Protein AF-A0AAU9VAM8-F1 (afdb_monomer_lite)

Sequence (109 aa):
MGTARKDVVYLSGIGGNDLLCTTQIRSEVRIDDRLISLLFHVVPDCNISDPIIIGRDIFDLGLCVKIDNDNLVIYAKEQSNFCNKAVSLDFNQIDTDLEGRDKEMLISI

Structure (mmCIF, N/CA/C/O backbone):
data_AF-A0AAU9VAM8-F1
#
_entry.id   AF-A0AAU9VAM8-F1
#
loop_
_atom_site.group_PDB
_atom_site.id
_atom_site.type_symbol
_atom_site.label_atom_id
_atom_site.label_alt_id
_atom_site.label_comp_id
_atom_site.label_asym_id
_atom_site.label_entity_id
_atom_site.label_seq_id
_atom_site.pdbx_PDB_ins_code
_atom_site.Cartn_x
_atom_site.Cartn_y
_atom_site.Cartn_z
_atom_site.occupancy
_atom_site.B_iso_or_equiv
_atom_site.auth_seq_id
_atom_site.auth_comp_id
_atom_site.auth_asym_id
_atom_site.auth_atom_id
_atom_site.pdbx_PDB_model_num
ATOM 1 N N . MET A 1 1 ? 13.808 7.838 3.438 1.00 33.66 1 MET A N 1
ATOM 2 C CA . MET A 1 1 ? 13.222 9.084 2.902 1.00 33.66 1 MET A CA 1
ATOM 3 C C . MET A 1 1 ? 13.851 9.330 1.544 1.00 33.66 1 MET A C 1
ATOM 5 O O . MET A 1 1 ? 15.049 9.570 1.500 1.00 33.66 1 MET A O 1
ATOM 9 N N . GLY A 1 2 ? 13.089 9.175 0.462 1.00 37.03 2 GLY A N 1
ATOM 10 C CA . GLY A 1 2 ? 13.556 9.464 -0.897 1.00 37.03 2 GLY A CA 1
ATOM 11 C C . GLY A 1 2 ? 13.246 10.912 -1.274 1.00 37.03 2 GLY A C 1
ATOM 12 O O . GLY A 1 2 ? 12.182 11.424 -0.932 1.00 37.03 2 GLY A O 1
ATOM 13 N N . THR A 1 3 ? 14.173 11.587 -1.949 1.00 44.09 3 THR A N 1
ATOM 14 C CA . THR A 1 3 ? 13.971 12.928 -2.510 1.00 44.09 3 THR A CA 1
ATOM 15 C C . THR A 1 3 ? 13.454 12.807 -3.944 1.00 44.09 3 THR A C 1
ATOM 17 O O . THR A 1 3 ? 14.098 12.209 -4.802 1.00 44.09 3 THR A O 1
ATOM 20 N N . ALA A 1 4 ? 12.269 13.361 -4.213 1.00 43.31 4 ALA A N 1
ATOM 21 C CA . ALA A 1 4 ? 11.655 13.332 -5.538 1.00 43.31 4 ALA A CA 1
ATOM 22 C C . ALA A 1 4 ? 12.249 14.430 -6.437 1.00 43.31 4 ALA A C 1
ATOM 24 O O . ALA A 1 4 ? 12.143 15.623 -6.142 1.00 43.31 4 ALA A O 1
ATOM 25 N N . ARG A 1 5 ? 12.843 14.042 -7.568 1.00 45.41 5 ARG A N 1
ATOM 26 C CA . ARG A 1 5 ? 13.216 14.951 -8.662 1.00 45.41 5 ARG A CA 1
ATOM 27 C C . ARG A 1 5 ? 12.590 14.401 -9.947 1.00 45.41 5 ARG A C 1
ATOM 29 O O . ARG A 1 5 ? 13.192 13.561 -10.593 1.00 45.41 5 ARG A O 1
ATOM 36 N N . LYS A 1 6 ? 11.384 14.890 -10.277 1.00 48.56 6 LYS A N 1
ATOM 37 C CA . LYS A 1 6 ? 10.591 14.591 -11.494 1.00 48.56 6 LYS A CA 1
ATOM 38 C C . LYS A 1 6 ? 10.393 13.097 -11.773 1.00 48.56 6 LYS A C 1
ATOM 40 O O . LYS A 1 6 ? 11.238 12.492 -12.411 1.00 48.56 6 LYS A O 1
ATOM 45 N N . ASP A 1 7 ? 9.279 12.539 -11.298 1.00 59.19 7 ASP A N 1
ATOM 46 C CA . ASP A 1 7 ? 8.746 11.188 -11.595 1.00 59.19 7 ASP A CA 1
ATOM 47 C C . ASP A 1 7 ? 9.688 9.996 -11.359 1.00 59.19 7 ASP A C 1
ATOM 49 O O . ASP A 1 7 ? 9.341 8.846 -11.615 1.00 59.19 7 ASP A O 1
ATOM 53 N N . VAL A 1 8 ? 10.872 10.269 -10.819 1.00 63.72 8 VAL A N 1
ATOM 54 C CA . VAL A 1 8 ? 11.868 9.286 -10.442 1.00 63.72 8 VAL A CA 1
ATOM 55 C C . VAL A 1 8 ? 11.903 9.190 -8.926 1.00 63.72 8 VAL A C 1
ATOM 57 O O . VAL A 1 8 ? 12.200 10.167 -8.229 1.00 63.72 8 VAL A O 1
ATOM 60 N N . VAL A 1 9 ? 11.607 7.996 -8.419 1.00 74.56 9 VAL A N 1
ATOM 61 C CA . VAL A 1 9 ? 11.691 7.666 -6.998 1.00 74.56 9 VAL A CA 1
ATOM 62 C C . VAL A 1 9 ? 12.891 6.759 -6.776 1.00 74.56 9 VAL A C 1
ATOM 64 O O . VAL A 1 9 ? 13.032 5.725 -7.426 1.00 74.56 9 VAL A O 1
ATOM 67 N N . TYR A 1 10 ? 13.749 7.157 -5.841 1.00 75.00 10 TYR A N 1
ATOM 68 C CA . TYR A 1 10 ? 14.840 6.323 -5.354 1.00 75.00 10 TYR A CA 1
ATOM 69 C C . TYR A 1 10 ? 14.312 5.422 -4.238 1.00 75.00 10 TYR A C 1
ATOM 71 O O . TYR A 1 10 ? 13.962 5.902 -3.155 1.00 75.00 10 TYR A O 1
ATOM 79 N N . LEU A 1 11 ? 14.231 4.125 -4.522 1.00 76.81 11 LEU A N 1
ATOM 80 C CA . LEU 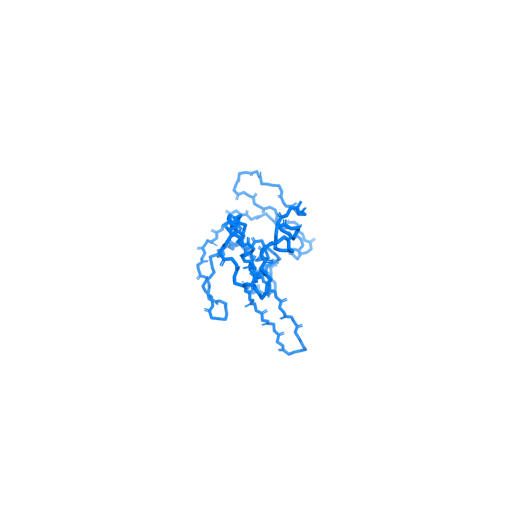A 1 11 ? 13.863 3.095 -3.561 1.00 76.81 11 LEU A CA 1
ATOM 81 C C . LEU A 1 11 ? 15.141 2.576 -2.905 1.00 76.81 11 LEU A C 1
ATOM 83 O O . LEU A 1 11 ? 15.947 1.907 -3.549 1.00 76.81 11 LEU A O 1
ATOM 87 N N . SER A 1 12 ? 15.327 2.895 -1.627 1.00 73.81 12 SER A N 1
ATOM 88 C CA . SER A 1 12 ? 16.437 2.385 -0.823 1.00 73.81 12 SER A CA 1
ATOM 89 C C . SER A 1 12 ? 15.972 1.250 0.090 1.00 73.81 12 SER A C 1
ATOM 91 O O . SER A 1 12 ? 14.854 1.265 0.607 1.00 73.81 12 SER A O 1
ATOM 93 N N . GLY A 1 13 ? 16.833 0.249 0.289 1.00 65.50 13 GLY A N 1
ATOM 94 C CA . GLY A 1 13 ? 16.545 -0.901 1.158 1.00 65.50 13 GLY A CA 1
ATOM 95 C C . GLY A 1 13 ? 15.773 -2.050 0.501 1.00 65.50 13 GLY A C 1
ATOM 96 O O . GLY A 1 13 ? 15.453 -3.018 1.184 1.00 65.50 13 GLY A O 1
ATOM 97 N N . ILE A 1 14 ? 15.518 -1.985 -0.809 1.00 65.19 14 ILE A N 1
ATOM 98 C CA . ILE A 1 14 ? 14.994 -3.102 -1.602 1.00 65.19 14 ILE A CA 1
ATOM 99 C C . ILE A 1 14 ? 16.177 -3.746 -2.333 1.00 65.19 14 ILE A C 1
ATOM 101 O O . ILE A 1 14 ? 16.589 -3.282 -3.388 1.00 65.19 14 ILE A O 1
ATOM 105 N N . GLY A 1 15 ? 16.779 -4.770 -1.720 1.00 55.59 15 GLY A N 1
ATOM 106 C CA . GLY A 1 15 ? 17.829 -5.573 -2.356 1.00 55.59 15 GLY A CA 1
ATOM 107 C C . GLY A 1 15 ? 19.150 -4.834 -2.597 1.00 55.59 15 GLY A C 1
ATOM 108 O O . GLY A 1 15 ? 19.525 -4.600 -3.737 1.00 55.59 15 GLY A O 1
ATOM 109 N N . GLY A 1 16 ? 19.881 -4.501 -1.527 1.00 56.28 16 GLY A N 1
ATOM 110 C CA . GLY A 1 16 ? 21.311 -4.129 -1.537 1.00 56.28 16 GLY A CA 1
ATOM 111 C C . GLY A 1 16 ? 21.726 -2.828 -2.246 1.00 56.28 16 GLY A C 1
ATOM 112 O O . GLY A 1 16 ? 22.721 -2.233 -1.846 1.00 56.28 16 GLY A O 1
ATOM 113 N N . ASN A 1 17 ? 20.974 -2.362 -3.241 1.00 63.88 17 ASN A N 1
ATOM 114 C CA . ASN A 1 17 ? 21.296 -1.227 -4.097 1.00 63.88 17 ASN A CA 1
ATOM 115 C C . ASN A 1 17 ? 20.147 -0.213 -4.104 1.00 63.88 17 ASN A C 1
ATOM 117 O O . ASN A 1 17 ? 18.980 -0.580 -3.974 1.00 63.88 17 ASN A O 1
ATOM 121 N N . ASP A 1 18 ? 20.479 1.062 -4.300 1.00 71.12 18 ASP A N 1
ATOM 122 C CA . ASP A 1 18 ? 19.477 2.091 -4.564 1.00 71.12 18 ASP A CA 1
ATOM 123 C C . ASP A 1 18 ? 18.876 1.861 -5.951 1.00 71.12 18 ASP A C 1
ATOM 125 O O . ASP A 1 18 ? 19.580 1.892 -6.966 1.00 71.12 18 ASP A O 1
ATOM 129 N N . LEU A 1 19 ? 17.567 1.625 -5.995 1.00 77.25 19 LEU A N 1
ATOM 130 C CA . LEU A 1 19 ? 16.863 1.369 -7.238 1.00 77.25 19 LEU A CA 1
ATOM 131 C C . LEU A 1 19 ? 16.143 2.621 -7.721 1.00 77.25 19 LEU A C 1
ATOM 133 O O . LEU A 1 19 ? 15.386 3.267 -6.994 1.00 77.25 19 LEU A O 1
ATOM 137 N N . LEU A 1 20 ? 16.362 2.929 -8.992 1.00 80.38 20 LEU A N 1
ATOM 138 C CA . LEU A 1 20 ? 15.705 4.022 -9.678 1.00 80.38 20 LEU A CA 1
ATOM 139 C C . LEU A 1 20 ? 14.386 3.530 -10.285 1.00 80.38 20 LEU A C 1
ATOM 141 O O . LEU A 1 20 ? 14.390 2.718 -11.207 1.00 80.38 20 LEU A O 1
ATOM 145 N N . CYS A 1 21 ? 13.262 4.027 -9.772 1.00 82.06 21 CYS A N 1
ATOM 146 C CA . CYS A 1 21 ? 11.930 3.673 -10.245 1.00 82.06 21 CYS A CA 1
ATOM 147 C C . CYS A 1 21 ? 11.298 4.837 -11.012 1.00 82.06 21 CYS A C 1
ATOM 149 O O . CYS A 1 21 ? 11.147 5.932 -10.471 1.00 82.06 21 CYS A O 1
ATOM 151 N N . THR A 1 22 ? 10.887 4.580 -12.254 1.00 84.69 22 THR A N 1
ATOM 152 C CA . THR A 1 22 ? 10.198 5.546 -13.133 1.00 84.69 22 THR A CA 1
ATOM 153 C C . THR A 1 22 ? 8.746 5.170 -13.417 1.00 84.69 22 THR A C 1
ATOM 155 O O . THR A 1 22 ? 8.012 5.950 -14.016 1.00 84.69 22 THR A O 1
ATOM 158 N N . THR A 1 23 ? 8.327 3.964 -13.025 1.00 88.19 23 THR A N 1
ATOM 159 C CA . THR A 1 23 ? 6.994 3.429 -13.317 1.00 88.19 23 THR A CA 1
ATOM 160 C C . THR A 1 23 ? 6.220 3.244 -12.025 1.00 88.19 23 THR A C 1
ATOM 162 O O . THR A 1 23 ? 6.677 2.572 -11.103 1.00 88.19 23 THR A O 1
ATOM 165 N N . GLN A 1 24 ? 5.027 3.826 -11.965 1.00 90.00 24 GLN A N 1
ATOM 166 C CA . GLN A 1 24 ? 4.142 3.716 -10.814 1.00 90.00 24 GLN A CA 1
ATOM 167 C C . GLN A 1 24 ? 2.755 3.268 -11.261 1.00 90.00 24 GLN A C 1
ATOM 169 O O . GLN A 1 24 ? 2.266 3.682 -12.312 1.00 90.00 24 GLN A O 1
ATOM 174 N N . ILE A 1 25 ? 2.110 2.441 -10.444 1.00 91.25 25 ILE A N 1
ATOM 175 C CA . ILE A 1 25 ? 0.745 1.970 -10.671 1.00 91.25 25 ILE A CA 1
ATOM 176 C C . ILE A 1 25 ? -0.085 2.337 -9.451 1.00 91.25 25 ILE A C 1
ATOM 178 O O . ILE A 1 25 ? 0.194 1.887 -8.343 1.00 91.25 25 ILE A O 1
ATOM 182 N N . ARG A 1 26 ? -1.133 3.136 -9.653 1.00 91.44 26 ARG A N 1
ATOM 183 C CA . ARG A 1 26 ? -2.158 3.348 -8.630 1.00 91.44 26 ARG A CA 1
ATOM 184 C C . ARG A 1 26 ? -3.245 2.297 -8.804 1.00 91.44 26 ARG A C 1
ATOM 186 O O . ARG A 1 26 ? -3.791 2.171 -9.896 1.00 91.44 26 ARG A O 1
ATOM 193 N N . SER A 1 27 ? -3.556 1.573 -7.738 1.00 91.06 27 SER A N 1
ATOM 194 C CA . SER A 1 27 ? -4.574 0.526 -7.751 1.00 91.06 27 SER A CA 1
ATOM 195 C C . SER A 1 27 ? -5.372 0.521 -6.454 1.00 91.06 27 SER A C 1
ATOM 197 O O . SER A 1 27 ? -4.830 0.799 -5.384 1.00 91.06 27 SER A O 1
ATOM 199 N N . GLU A 1 28 ? -6.655 0.182 -6.546 1.00 92.00 28 GLU A N 1
ATOM 200 C CA . GLU A 1 28 ? -7.466 -0.152 -5.380 1.00 92.00 28 GLU A CA 1
ATOM 201 C C . GLU A 1 28 ? -7.289 -1.634 -5.062 1.00 92.00 28 GLU A C 1
ATOM 203 O O . GLU A 1 28 ? -7.648 -2.509 -5.851 1.00 92.00 28 GLU A O 1
ATOM 208 N N . VAL A 1 29 ? -6.716 -1.919 -3.898 1.00 89.12 29 VAL A N 1
ATOM 209 C CA . VAL A 1 29 ? -6.487 -3.278 -3.416 1.00 89.12 29 VAL A CA 1
ATOM 210 C C . VAL A 1 29 ? -7.425 -3.590 -2.268 1.00 89.12 29 VAL A C 1
ATOM 212 O O . VAL A 1 29 ? -7.704 -2.741 -1.420 1.00 89.12 29 VAL A O 1
ATOM 215 N N . ARG A 1 30 ? -7.909 -4.830 -2.234 1.00 86.62 30 ARG A N 1
ATOM 216 C CA . ARG A 1 30 ? -8.636 -5.343 -1.080 1.00 86.62 30 ARG A CA 1
ATOM 217 C C . ARG A 1 30 ? -7.653 -6.041 -0.145 1.00 86.62 30 ARG A C 1
ATOM 219 O O . ARG A 1 30 ? -7.018 -7.011 -0.545 1.00 86.62 30 ARG A O 1
ATOM 226 N N . ILE A 1 31 ? -7.535 -5.527 1.073 1.00 83.31 31 ILE A N 1
ATOM 227 C CA . ILE A 1 31 ? -6.774 -6.125 2.172 1.00 83.31 31 ILE A CA 1
ATOM 228 C C . ILE A 1 31 ? -7.789 -6.416 3.275 1.00 83.31 31 ILE A C 1
ATOM 230 O O . ILE A 1 31 ? -8.462 -5.497 3.747 1.00 83.31 31 ILE A O 1
ATOM 234 N N . ASP A 1 32 ? -7.936 -7.692 3.629 1.00 80.00 32 ASP A N 1
ATOM 235 C CA . ASP A 1 32 ? -9.037 -8.191 4.459 1.00 80.00 32 ASP A CA 1
ATOM 236 C C . ASP A 1 32 ? -10.398 -7.703 3.909 1.00 80.00 32 ASP A C 1
ATOM 238 O O . ASP A 1 32 ? -10.682 -7.826 2.713 1.00 80.00 32 ASP A O 1
ATOM 242 N N . ASP A 1 33 ? -11.229 -7.084 4.746 1.00 78.88 33 ASP A N 1
ATOM 243 C CA . ASP A 1 33 ? -12.545 -6.564 4.356 1.00 78.88 33 ASP A CA 1
ATOM 244 C C . ASP A 1 33 ? -12.510 -5.124 3.811 1.00 78.88 33 ASP A C 1
ATOM 246 O O . ASP A 1 33 ? -13.551 -4.479 3.651 1.00 78.88 33 ASP A O 1
ATOM 250 N N . ARG A 1 34 ? -11.324 -4.576 3.518 1.00 77.50 34 ARG A N 1
ATOM 251 C CA . ARG A 1 34 ? -11.144 -3.143 3.237 1.00 77.50 34 ARG A CA 1
ATOM 252 C C . ARG A 1 34 ? -10.601 -2.890 1.846 1.00 77.50 34 ARG A C 1
ATOM 254 O O . ARG A 1 34 ? -9.674 -3.559 1.409 1.00 77.50 34 ARG A O 1
ATOM 261 N N . LEU A 1 35 ? -11.151 -1.877 1.181 1.00 86.94 35 LEU A N 1
ATOM 262 C CA . LEU A 1 35 ? -10.656 -1.379 -0.099 1.00 86.94 35 LEU A CA 1
ATOM 263 C C . LEU A 1 35 ? -9.728 -0.184 0.143 1.00 86.94 35 LEU A C 1
ATOM 265 O O . LEU A 1 35 ? -10.114 0.775 0.811 1.00 86.94 35 LEU A O 1
ATOM 269 N N . ILE A 1 36 ? -8.501 -0.260 -0.365 1.00 87.00 36 ILE A N 1
ATOM 270 C CA . ILE A 1 36 ? -7.426 0.692 -0.081 1.00 87.00 36 ILE A CA 1
ATOM 271 C C . ILE A 1 36 ? -6.769 1.090 -1.399 1.00 87.00 36 ILE A C 1
ATOM 273 O O . ILE A 1 36 ? -6.291 0.241 -2.144 1.00 87.00 36 ILE A O 1
ATOM 277 N N . SER A 1 37 ? -6.721 2.388 -1.691 1.00 88.19 37 SER A N 1
ATOM 278 C CA . SER A 1 37 ? -5.989 2.903 -2.852 1.00 88.19 37 SER A CA 1
ATOM 279 C C . SER A 1 37 ? -4.499 2.997 -2.521 1.00 88.19 37 SER A C 1
ATOM 281 O O . SER A 1 37 ? -4.096 3.880 -1.764 1.00 88.19 37 SER A O 1
ATOM 283 N N . LEU A 1 38 ? -3.677 2.142 -3.130 1.00 89.38 38 LEU A N 1
ATOM 284 C CA . LEU A 1 38 ? -2.221 2.134 -2.978 1.00 89.38 38 LEU A CA 1
ATOM 285 C C . LEU A 1 38 ? -1.517 2.563 -4.271 1.00 89.38 38 LEU A C 1
ATOM 287 O O . LEU A 1 38 ? -2.011 2.346 -5.379 1.00 89.38 38 LEU A O 1
ATOM 291 N N . LEU A 1 39 ? -0.346 3.185 -4.118 1.00 90.00 39 LEU A N 1
ATOM 292 C CA . LEU A 1 39 ? 0.562 3.513 -5.215 1.00 90.00 39 LEU A CA 1
ATOM 293 C C . LEU A 1 39 ? 1.762 2.565 -5.164 1.00 90.00 39 LEU A C 1
ATOM 295 O O . LEU A 1 39 ? 2.622 2.689 -4.297 1.00 90.00 39 LEU A O 1
ATOM 299 N N . PHE A 1 40 ? 1.828 1.636 -6.108 1.00 89.94 40 PHE A N 1
ATOM 300 C CA . PHE A 1 40 ? 2.931 0.696 -6.246 1.00 89.94 40 PHE A CA 1
ATOM 301 C C . PHE A 1 40 ? 4.028 1.263 -7.140 1.00 89.94 40 PHE A C 1
ATOM 303 O O . PHE A 1 40 ? 3.756 1.937 -8.136 1.00 89.94 40 PHE A O 1
ATOM 310 N N . HIS A 1 41 ? 5.269 0.936 -6.798 1.00 90.00 41 HIS A N 1
ATOM 311 C CA . HIS A 1 41 ? 6.448 1.221 -7.604 1.00 90.00 41 HIS A CA 1
ATOM 312 C C . HIS A 1 41 ? 6.846 -0.058 -8.341 1.00 90.00 41 HIS A C 1
ATOM 314 O O . HIS A 1 41 ? 7.059 -1.086 -7.699 1.00 90.00 41 HIS A O 1
ATOM 320 N N . VAL A 1 42 ? 6.905 -0.011 -9.673 1.00 88.88 42 VAL A N 1
ATOM 321 C CA . VAL A 1 42 ? 7.190 -1.193 -10.497 1.00 88.88 42 VAL A CA 1
ATOM 322 C C . VAL A 1 42 ? 8.684 -1.286 -10.751 1.00 88.88 42 VAL A C 1
ATOM 324 O O . VAL A 1 42 ? 9.316 -0.329 -11.202 1.00 88.88 42 VAL A O 1
ATOM 327 N N . VAL A 1 43 ? 9.234 -2.460 -10.472 1.00 87.44 43 VAL A N 1
ATOM 328 C CA . VAL A 1 43 ? 10.666 -2.741 -10.523 1.00 87.44 43 VAL A CA 1
ATOM 329 C C . VAL A 1 43 ? 10.907 -4.041 -11.292 1.00 87.44 43 VAL A C 1
ATOM 331 O O . VAL A 1 43 ? 9.998 -4.868 -11.352 1.00 87.44 43 VAL A O 1
ATOM 334 N N . PRO A 1 44 ? 12.090 -4.242 -11.895 1.00 85.81 44 PRO A N 1
ATOM 335 C CA . PRO A 1 44 ? 12.410 -5.506 -12.548 1.00 85.81 44 PRO A CA 1
ATOM 336 C C . PRO A 1 44 ? 12.387 -6.684 -11.565 1.00 85.81 44 PRO A C 1
ATOM 338 O O . PRO A 1 44 ? 12.831 -6.551 -10.424 1.00 85.81 44 PRO A O 1
ATOM 341 N N . ASP A 1 45 ? 11.966 -7.858 -12.037 1.00 83.69 45 ASP A N 1
ATOM 342 C CA . ASP A 1 45 ? 11.857 -9.081 -11.224 1.00 83.69 45 ASP A CA 1
ATOM 343 C C . ASP A 1 45 ? 13.186 -9.502 -10.573 1.00 83.69 45 ASP A C 1
ATOM 345 O O . ASP A 1 45 ? 13.204 -10.183 -9.556 1.00 83.69 45 ASP A O 1
ATOM 349 N N . CYS A 1 46 ? 14.327 -9.084 -11.129 1.00 83.12 46 CYS A N 1
ATOM 350 C CA . CYS A 1 46 ? 15.639 -9.372 -10.551 1.00 83.12 46 CYS A CA 1
ATOM 351 C C . CYS A 1 46 ? 15.975 -8.531 -9.306 1.00 83.12 46 CYS A C 1
ATOM 353 O O . CYS A 1 46 ? 16.985 -8.798 -8.655 1.00 83.12 46 CYS A O 1
ATOM 355 N N . ASN A 1 47 ? 15.169 -7.516 -8.979 1.00 79.94 47 ASN A N 1
ATOM 356 C CA . ASN A 1 47 ? 15.411 -6.597 -7.867 1.00 79.94 47 ASN A CA 1
ATOM 357 C C . ASN A 1 47 ? 14.596 -6.917 -6.606 1.00 79.94 47 ASN A C 1
ATOM 359 O O . ASN A 1 47 ? 14.959 -6.440 -5.530 1.00 79.94 47 ASN A O 1
ATOM 363 N N . ILE A 1 48 ? 13.520 -7.702 -6.717 1.00 82.62 48 ILE A N 1
ATOM 364 C CA . ILE A 1 48 ? 12.652 -8.086 -5.597 1.00 82.62 48 ILE A CA 1
ATOM 365 C C . ILE A 1 48 ? 12.461 -9.596 -5.561 1.00 82.62 48 ILE A C 1
ATOM 367 O O . ILE A 1 48 ? 12.237 -10.231 -6.583 1.00 82.62 48 ILE A O 1
ATOM 371 N N . SER A 1 49 ? 12.545 -10.170 -4.365 1.00 83.69 49 SER A N 1
ATOM 372 C CA . SER A 1 49 ? 12.303 -11.602 -4.163 1.00 83.69 49 SER A CA 1
ATOM 373 C C . SER A 1 49 ? 10.813 -11.940 -4.175 1.00 83.69 49 SER A C 1
ATOM 375 O O . SER A 1 49 ? 10.431 -13.039 -4.567 1.00 83.69 49 SER A O 1
ATOM 377 N N . ASP A 1 50 ? 9.986 -10.991 -3.736 1.00 85.62 50 ASP A N 1
ATOM 378 C CA . ASP A 1 50 ? 8.547 -11.154 -3.574 1.00 85.62 50 ASP A CA 1
ATOM 379 C C . ASP A 1 50 ? 7.793 -10.333 -4.627 1.00 85.62 50 ASP A C 1
ATOM 381 O O . ASP A 1 50 ? 8.189 -9.198 -4.890 1.00 85.62 50 ASP A O 1
ATOM 385 N N . PRO A 1 51 ? 6.677 -10.833 -5.192 1.00 86.75 51 PRO A N 1
ATOM 386 C CA . PRO A 1 51 ? 5.936 -10.125 -6.241 1.00 86.75 51 PRO A CA 1
ATOM 387 C C . PRO A 1 51 ? 5.339 -8.783 -5.800 1.00 86.75 51 PRO A C 1
ATOM 389 O O . PRO A 1 51 ? 5.135 -7.888 -6.618 1.00 86.75 51 PRO A O 1
ATOM 392 N N . ILE A 1 52 ? 4.993 -8.660 -4.516 1.00 88.25 52 ILE A N 1
ATOM 393 C CA . ILE A 1 52 ? 4.371 -7.469 -3.939 1.00 88.25 52 ILE A CA 1
ATOM 394 C C . ILE A 1 52 ? 5.002 -7.224 -2.577 1.00 88.25 52 ILE A C 1
ATOM 396 O O . ILE A 1 52 ? 4.975 -8.089 -1.705 1.00 88.25 52 ILE A O 1
ATOM 400 N N . ILE A 1 53 ? 5.515 -6.013 -2.384 1.00 87.56 53 ILE A N 1
ATOM 401 C CA . ILE A 1 53 ? 6.027 -5.546 -1.099 1.00 87.56 53 ILE A CA 1
ATOM 402 C C . ILE A 1 53 ? 5.148 -4.388 -0.645 1.00 87.56 53 ILE A C 1
ATOM 404 O O . ILE A 1 53 ? 5.005 -3.390 -1.352 1.00 87.56 53 ILE A O 1
ATOM 408 N N . ILE A 1 54 ? 4.571 -4.526 0.546 1.00 87.19 54 ILE A N 1
ATOM 409 C CA . ILE A 1 54 ? 3.829 -3.457 1.210 1.00 87.19 54 ILE A CA 1
ATOM 410 C C . ILE A 1 54 ? 4.749 -2.838 2.260 1.00 87.19 54 ILE A C 1
ATOM 412 O O . ILE A 1 54 ? 5.229 -3.518 3.168 1.00 87.19 54 ILE A O 1
ATOM 416 N N . GLY A 1 55 ? 5.037 -1.549 2.095 1.00 85.31 55 GLY A N 1
ATOM 417 C CA . GLY A 1 55 ? 5.905 -0.803 2.991 1.00 85.31 55 GLY A CA 1
ATOM 418 C C . GLY A 1 55 ? 5.187 -0.317 4.249 1.00 85.31 55 GLY A C 1
ATOM 419 O O . GLY A 1 55 ? 4.020 -0.599 4.506 1.00 85.31 55 GLY A O 1
ATOM 420 N N . ARG A 1 56 ? 5.912 0.469 5.050 1.00 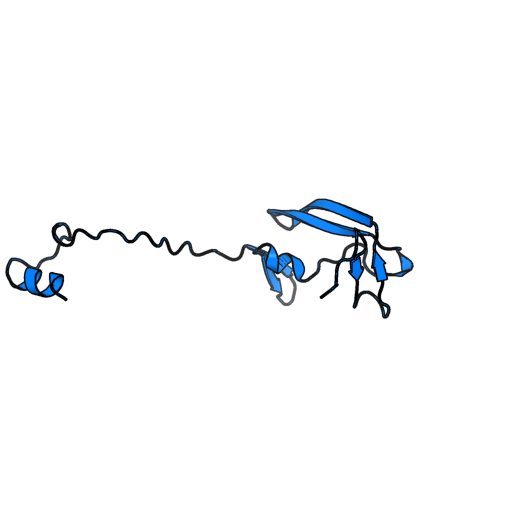84.75 56 ARG A N 1
ATOM 421 C CA . ARG A 1 56 ? 5.360 1.164 6.230 1.00 84.75 56 ARG A CA 1
ATOM 422 C C . ARG A 1 56 ? 4.536 2.405 5.871 1.00 84.75 56 ARG A C 1
ATOM 424 O O . ARG A 1 56 ? 3.927 3.003 6.747 1.00 84.75 56 ARG A O 1
ATOM 431 N N . ASP A 1 57 ? 4.534 2.789 4.604 1.00 83.25 57 ASP A N 1
ATOM 432 C CA . ASP A 1 57 ? 3.744 3.884 4.039 1.00 83.25 57 ASP A CA 1
ATOM 433 C C . ASP A 1 57 ? 2.233 3.681 4.226 1.00 83.25 57 ASP A C 1
ATOM 435 O O . ASP A 1 57 ? 1.487 4.650 4.334 1.00 83.25 57 ASP A O 1
ATOM 439 N N . ILE A 1 58 ? 1.774 2.436 4.388 1.00 85.62 58 ILE A N 1
ATOM 440 C CA . ILE A 1 58 ? 0.377 2.152 4.742 1.00 85.62 58 ILE A CA 1
ATOM 441 C C . ILE A 1 58 ? -0.049 2.772 6.082 1.00 85.62 58 ILE A C 1
ATOM 443 O O . ILE A 1 58 ? -1.230 3.060 6.271 1.00 85.62 58 ILE A O 1
ATOM 447 N N . PHE A 1 59 ? 0.880 3.014 7.014 1.00 85.19 59 PHE A N 1
ATOM 448 C CA . PHE A 1 59 ? 0.555 3.637 8.301 1.00 85.19 59 PHE A CA 1
ATOM 449 C C . PHE A 1 59 ? 0.161 5.109 8.147 1.00 85.19 59 PHE A C 1
ATOM 451 O O . PHE A 1 59 ? -0.687 5.599 8.896 1.00 85.19 59 PHE A O 1
ATOM 458 N N . ASP A 1 60 ? 0.701 5.789 7.132 1.00 84.81 60 ASP A N 1
ATOM 459 C CA . ASP A 1 60 ? 0.347 7.175 6.810 1.00 84.81 60 ASP A CA 1
ATOM 460 C C . ASP A 1 60 ? -1.088 7.279 6.261 1.00 84.81 60 ASP A C 1
ATOM 462 O O . ASP A 1 60 ? -1.711 8.337 6.328 1.00 84.81 60 ASP A O 1
ATOM 466 N N . LEU A 1 61 ? -1.659 6.160 5.798 1.00 81.81 61 LEU A N 1
ATOM 467 C CA . LEU A 1 61 ? -3.057 6.045 5.367 1.00 81.81 61 LEU A CA 1
ATOM 468 C C . LEU A 1 61 ? -4.028 5.799 6.536 1.00 81.81 61 LEU A C 1
ATOM 470 O O . LEU A 1 61 ? -5.201 5.497 6.318 1.00 81.81 61 LEU A O 1
ATOM 474 N N . GLY A 1 62 ? -3.558 5.905 7.784 1.00 83.19 62 GLY A N 1
ATOM 475 C CA . GLY A 1 62 ? -4.377 5.661 8.972 1.00 83.19 62 GLY A CA 1
ATOM 476 C C . GLY A 1 62 ? -4.648 4.179 9.226 1.00 83.19 62 GLY A C 1
ATOM 477 O O . GLY A 1 62 ? -5.611 3.841 9.913 1.00 83.19 62 GLY A O 1
ATOM 478 N N . LEU A 1 63 ? -3.813 3.295 8.683 1.00 85.50 63 LEU A N 1
ATOM 479 C CA . LEU A 1 63 ? -3.875 1.861 8.938 1.00 85.50 63 LEU A CA 1
ATOM 480 C C . LEU A 1 63 ? -2.952 1.487 10.099 1.00 85.50 63 LEU A C 1
ATOM 482 O O . LEU A 1 63 ? -2.019 2.201 10.459 1.00 85.50 63 LEU A O 1
ATOM 486 N N . CYS A 1 64 ? -3.239 0.355 10.710 1.00 87.31 64 CYS A N 1
ATOM 487 C CA . CYS A 1 64 ? -2.483 -0.279 11.769 1.00 87.31 64 CYS A CA 1
ATOM 488 C C . CYS A 1 64 ? -2.337 -1.755 11.412 1.00 87.31 64 CYS A C 1
ATOM 490 O O . CYS A 1 64 ? -3.221 -2.345 10.795 1.00 87.31 64 CYS A O 1
ATOM 492 N N . VAL A 1 65 ? -1.209 -2.339 11.796 1.00 87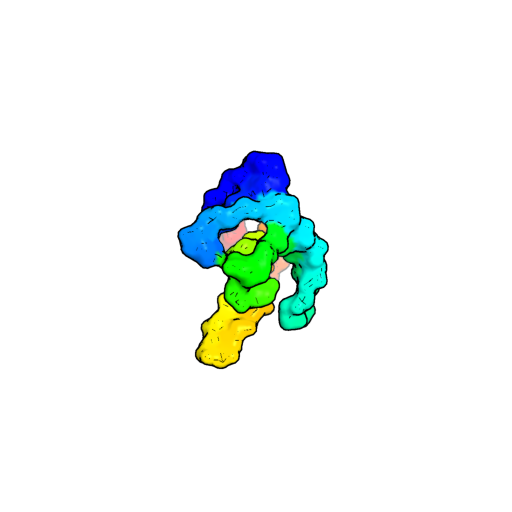.06 65 VAL A N 1
ATOM 493 C CA . VAL A 1 65 ? -0.909 -3.750 11.557 1.00 87.06 65 VAL A CA 1
ATOM 494 C C . VAL A 1 65 ? -0.742 -4.404 12.920 1.00 87.06 65 VAL A C 1
ATOM 496 O O . VAL A 1 65 ? 0.056 -3.940 13.736 1.00 87.06 65 VAL A O 1
ATOM 499 N N . LYS A 1 66 ? -1.493 -5.473 13.170 1.00 87.62 66 LYS A N 1
ATOM 500 C CA . LYS A 1 66 ? -1.294 -6.367 14.308 1.00 87.62 66 LYS A CA 1
ATOM 501 C C . LYS A 1 66 ? -0.617 -7.626 13.790 1.00 87.62 66 LYS A C 1
ATOM 503 O O . LYS A 1 66 ? -1.130 -8.256 12.874 1.00 87.62 66 LYS A O 1
ATOM 508 N N . ILE A 1 67 ? 0.517 -7.971 14.383 1.00 89.50 67 ILE A N 1
ATOM 509 C CA . ILE A 1 67 ? 1.240 -9.207 14.089 1.00 89.50 67 ILE A CA 1
ATOM 510 C C . ILE A 1 67 ? 1.131 -10.082 15.333 1.00 89.50 67 ILE A C 1
ATOM 512 O O . ILE A 1 67 ? 1.489 -9.641 16.428 1.00 89.50 67 ILE A O 1
ATOM 516 N N . ASP A 1 68 ? 0.594 -11.282 15.173 1.00 89.00 68 ASP A N 1
ATOM 517 C CA . ASP A 1 68 ? 0.665 -12.351 16.163 1.00 89.00 68 ASP A CA 1
ATOM 518 C C . ASP A 1 68 ? 1.509 -13.519 15.619 1.00 89.00 68 ASP A C 1
ATOM 520 O O . ASP A 1 68 ? 2.167 -13.378 14.588 1.00 89.00 68 ASP A O 1
ATOM 524 N N . ASN A 1 69 ? 1.583 -14.633 16.351 1.00 89.19 69 ASN A N 1
ATOM 525 C CA . ASN A 1 69 ? 2.460 -15.749 15.980 1.00 89.19 69 ASN A CA 1
ATOM 526 C C . ASN A 1 69 ? 2.086 -16.391 14.635 1.00 89.19 69 ASN A C 1
ATOM 528 O O . ASN A 1 69 ? 2.968 -16.938 13.977 1.00 89.19 69 ASN A O 1
ATOM 532 N N . ASP A 1 70 ? 0.814 -16.311 14.237 1.00 90.88 70 ASP A N 1
ATOM 533 C CA . ASP A 1 70 ? 0.280 -17.034 13.081 1.00 90.88 70 ASP A CA 1
ATOM 534 C C . ASP A 1 70 ? -0.344 -16.098 12.033 1.00 90.88 70 ASP A C 1
ATOM 536 O O . ASP A 1 70 ? -0.541 -16.496 10.886 1.00 90.88 70 ASP A O 1
ATOM 540 N N . ASN A 1 71 ? -0.654 -14.852 12.401 1.00 85.38 71 ASN A N 1
ATOM 541 C CA . ASN A 1 71 ? -1.448 -13.935 11.598 1.00 85.38 71 ASN A CA 1
ATOM 542 C C . ASN A 1 71 ? -0.863 -12.523 11.571 1.00 85.38 71 ASN A C 1
ATOM 544 O O . ASN A 1 71 ? -0.330 -11.988 12.547 1.00 85.38 71 ASN A O 1
ATOM 548 N N . LEU A 1 72 ? -1.076 -11.878 10.430 1.00 85.31 72 LEU A N 1
ATOM 549 C CA . LEU A 1 72 ? -0.910 -10.450 10.236 1.00 85.31 72 LEU A CA 1
ATOM 550 C C . LEU A 1 72 ? -2.281 -9.882 9.873 1.00 85.31 72 LEU A C 1
ATOM 552 O O . LEU A 1 72 ? -2.881 -10.313 8.895 1.00 85.31 72 LEU A O 1
ATOM 556 N N . VAL A 1 73 ? -2.769 -8.926 10.660 1.00 84.81 73 VAL A N 1
ATOM 557 C CA . VAL A 1 73 ? -4.091 -8.309 10.484 1.00 84.81 73 VAL A CA 1
ATOM 558 C C . VAL A 1 73 ? -3.933 -6.810 10.280 1.00 84.81 73 VAL A C 1
ATOM 560 O O . VAL A 1 73 ? -3.272 -6.143 11.084 1.00 84.81 73 VAL A O 1
ATOM 563 N N . ILE A 1 74 ? -4.566 -6.264 9.240 1.00 85.50 74 ILE A N 1
ATOM 564 C CA . ILE A 1 74 ? -4.526 -4.832 8.929 1.00 85.50 74 ILE A CA 1
ATOM 565 C C . ILE A 1 74 ? -5.880 -4.199 9.269 1.00 85.50 74 ILE A C 1
ATOM 567 O O . ILE A 1 74 ? -6.933 -4.610 8.794 1.00 85.50 74 ILE A O 1
ATOM 571 N N . TYR A 1 75 ? -5.871 -3.156 10.096 1.00 84.19 75 TYR A N 1
ATOM 572 C CA . TYR A 1 75 ? -7.077 -2.476 10.576 1.00 84.19 75 TYR A CA 1
ATOM 573 C C . TYR A 1 75 ? -6.916 -0.954 10.516 1.00 84.19 75 TYR A C 1
ATOM 575 O O . TYR A 1 75 ? -5.802 -0.451 10.463 1.00 84.19 75 TYR A O 1
ATOM 583 N N . ALA A 1 76 ? -8.007 -0.181 10.501 1.00 80.56 76 ALA A N 1
ATOM 584 C CA . ALA A 1 76 ? -7.880 1.276 10.629 1.00 80.56 76 ALA A CA 1
ATOM 585 C C . ALA A 1 76 ? -7.547 1.624 12.066 1.00 80.56 76 ALA A C 1
ATOM 587 O O . ALA A 1 76 ? -8.132 1.077 13.000 1.00 80.56 76 ALA A O 1
ATOM 588 N N . LYS A 1 77 ? -6.696 2.629 12.216 1.00 76.75 77 LYS A N 1
ATOM 589 C CA . LYS A 1 77 ? -6.573 3.366 13.457 1.00 76.75 77 LYS A CA 1
ATOM 590 C C . LYS A 1 77 ? -7.947 3.937 13.798 1.00 76.75 77 LYS A C 1
ATOM 592 O O . LYS A 1 77 ? -8.491 4.730 13.030 1.00 76.75 77 LYS A O 1
ATOM 597 N N . GLU A 1 78 ? -8.515 3.523 14.926 1.00 66.19 78 GLU A N 1
ATOM 598 C CA . GLU A 1 78 ? -9.704 4.177 15.458 1.00 66.19 78 GLU A CA 1
ATOM 599 C C . GLU A 1 78 ? -9.356 5.650 15.685 1.00 66.19 78 GLU A C 1
ATOM 601 O O . GLU A 1 78 ? -8.557 5.998 16.556 1.00 66.19 78 GLU A O 1
ATOM 606 N N . GLN A 1 79 ? -9.915 6.531 14.859 1.00 54.09 79 GLN A N 1
ATOM 607 C CA . GLN A 1 79 ? -10.001 7.931 15.224 1.00 54.09 79 GLN A CA 1
ATOM 608 C C . GLN A 1 79 ? -11.136 8.007 16.233 1.00 54.09 79 GLN A C 1
ATOM 610 O O . GLN A 1 79 ? -12.312 8.012 15.865 1.00 54.09 79 GLN A O 1
ATOM 615 N N . SER A 1 80 ? -10.797 8.030 17.521 1.00 47.47 80 SER A N 1
ATOM 616 C CA . SER A 1 80 ? -11.714 8.576 18.505 1.00 47.47 80 SER A CA 1
ATOM 617 C C . SER A 1 80 ? -11.980 10.011 18.068 1.00 47.47 80 SER A C 1
ATOM 619 O O . SER A 1 80 ? -11.135 10.895 18.205 1.00 47.47 80 SER A O 1
ATOM 621 N N . ASN A 1 81 ? -13.142 10.236 17.455 1.00 47.91 81 ASN A N 1
ATOM 622 C CA . ASN A 1 81 ? -13.682 11.569 17.283 1.00 47.91 81 ASN A CA 1
ATOM 623 C C . ASN A 1 81 ? -13.905 12.109 18.697 1.00 47.91 81 ASN A C 1
ATOM 625 O O . ASN A 1 81 ? -15.007 12.013 19.237 1.00 47.91 81 ASN A O 1
ATOM 629 N N . PHE A 1 82 ? -12.863 12.665 19.317 1.00 47.78 82 PHE A N 1
ATOM 630 C CA . PHE A 1 82 ? -13.048 13.672 20.342 1.00 47.78 82 PHE A CA 1
ATOM 631 C C . PHE A 1 82 ? -13.732 14.817 19.620 1.00 47.78 82 PHE A C 1
ATOM 633 O O . PHE A 1 82 ? -13.115 15.677 18.995 1.00 47.78 82 PHE A O 1
ATOM 640 N N . CYS A 1 83 ? -15.057 14.741 19.608 1.00 47.44 83 CYS A N 1
ATOM 641 C CA . CYS A 1 83 ? -15.898 15.823 19.193 1.00 47.44 83 CYS A CA 1
ATOM 642 C C . CYS A 1 83 ? -15.568 16.940 20.183 1.00 47.44 83 CYS A C 1
ATOM 644 O O . CYS A 1 83 ? -16.116 16.972 21.280 1.00 47.44 83 CYS A O 1
ATOM 646 N N . ASN A 1 84 ? -14.691 17.869 19.795 1.00 50.56 84 ASN A N 1
ATOM 647 C CA . ASN A 1 84 ? -14.644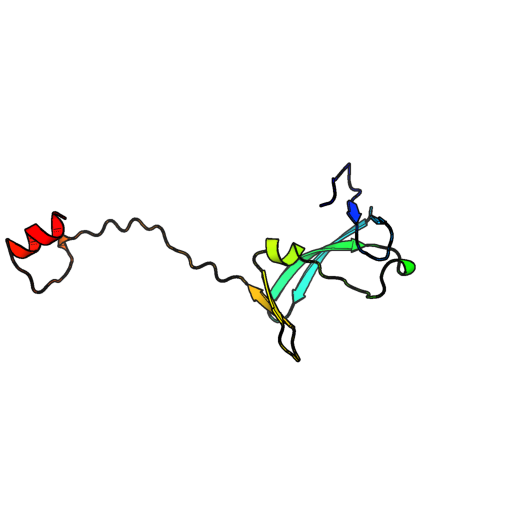 19.215 20.359 1.00 50.56 84 ASN A CA 1
ATOM 648 C C . ASN A 1 84 ? -15.937 19.944 19.955 1.00 50.56 84 ASN A C 1
ATOM 650 O O . ASN A 1 84 ? -15.924 21.061 19.445 1.00 50.56 84 ASN A O 1
ATOM 654 N N . LYS A 1 85 ? -17.098 19.325 20.194 1.00 50.00 85 LYS A N 1
ATOM 655 C CA . LYS A 1 85 ? -18.232 20.121 20.594 1.00 50.00 85 LYS A CA 1
ATOM 656 C C . LYS A 1 85 ? -17.780 20.688 21.927 1.00 50.00 85 LYS A C 1
ATOM 658 O O . LYS A 1 85 ? -17.831 20.008 22.947 1.00 50.00 85 LYS A O 1
ATOM 663 N N . ALA A 1 86 ? -17.338 21.941 21.905 1.00 54.31 86 ALA A N 1
ATOM 664 C CA . ALA A 1 86 ? -17.703 22.839 22.979 1.00 54.31 86 ALA A CA 1
ATOM 665 C C . ALA A 1 86 ? -19.235 22.775 23.039 1.00 54.31 86 ALA A C 1
ATOM 667 O O . ALA A 1 86 ? -19.940 23.525 22.369 1.00 54.31 86 ALA A O 1
ATOM 668 N N . VAL A 1 87 ? -19.752 21.744 23.708 1.00 54.72 87 VAL A N 1
ATOM 669 C CA . VAL A 1 87 ? -21.142 21.691 24.096 1.00 54.72 87 VAL A CA 1
ATOM 670 C C . VAL A 1 87 ? -21.241 22.900 25.000 1.00 54.72 87 VAL A C 1
ATOM 672 O O . VAL A 1 87 ? -20.580 22.945 26.037 1.00 54.72 87 VAL A O 1
ATOM 675 N N . SER A 1 88 ? -21.974 23.922 24.569 1.00 54.28 88 SER A N 1
ATOM 676 C CA . SER A 1 88 ? -22.468 24.920 25.501 1.00 54.28 88 SER A CA 1
ATOM 677 C C . SER A 1 88 ? -23.377 24.149 26.450 1.00 54.28 88 SER A C 1
ATOM 679 O O . SER A 1 88 ? -24.548 23.914 26.151 1.00 54.28 88 SER A O 1
ATOM 681 N N . LEU A 1 89 ? -22.788 23.608 27.513 1.00 58.97 89 LEU A N 1
ATOM 682 C CA . LEU A 1 89 ? -23.517 22.962 28.581 1.00 58.97 89 LEU A CA 1
ATOM 683 C C . LEU A 1 89 ? -24.315 24.087 29.228 1.00 58.97 89 LEU A C 1
ATOM 685 O O . LEU A 1 89 ? -23.753 24.961 29.883 1.00 58.97 89 LEU A O 1
ATOM 689 N N . ASP A 1 90 ? -25.616 24.123 28.954 1.00 63.59 90 ASP A N 1
ATOM 690 C CA . ASP A 1 90 ? -26.522 24.970 29.710 1.00 63.59 90 ASP A CA 1
ATOM 691 C C . ASP A 1 90 ? -26.672 24.324 31.084 1.00 63.59 90 ASP A C 1
ATOM 693 O O . ASP A 1 90 ? -27.499 23.435 31.294 1.00 63.59 90 ASP A O 1
ATOM 697 N N . PHE A 1 91 ? -25.809 24.733 32.014 1.00 64.19 91 PHE A N 1
ATOM 698 C CA . PHE A 1 91 ? -25.798 24.223 33.381 1.00 64.19 91 PHE A CA 1
ATOM 699 C C . PHE A 1 91 ? -27.137 24.443 34.109 1.00 64.19 91 PHE A C 1
ATOM 701 O O . PHE A 1 91 ? -27.413 23.773 35.104 1.00 64.19 91 PHE A O 1
ATOM 708 N N . ASN A 1 92 ? -28.014 25.312 33.587 1.00 64.12 92 ASN A N 1
ATOM 709 C CA . ASN A 1 92 ? -29.363 25.494 34.116 1.00 64.12 92 ASN A CA 1
ATOM 710 C C . ASN A 1 92 ? -30.285 24.299 33.832 1.00 64.12 92 ASN A C 1
ATOM 712 O O . ASN A 1 92 ? -31.236 24.086 34.580 1.00 64.12 92 ASN A O 1
ATOM 716 N N . GLN A 1 93 ? -30.001 23.510 32.790 1.00 64.44 93 GLN A N 1
ATOM 717 C CA . GLN A 1 93 ? -30.804 22.349 32.384 1.00 64.44 93 GLN A CA 1
ATOM 718 C C . GLN A 1 93 ? -30.282 21.018 32.930 1.00 64.44 93 GLN A C 1
ATOM 720 O O . GLN A 1 93 ? -30.861 19.972 32.644 1.00 64.44 93 GLN A O 1
ATOM 725 N N . ILE A 1 94 ? -29.199 21.030 33.712 1.00 68.56 94 ILE A N 1
ATOM 726 C CA . ILE A 1 94 ? -28.711 19.814 34.362 1.00 68.56 94 ILE A CA 1
ATOM 727 C C . ILE A 1 94 ? -29.661 19.487 35.513 1.00 68.56 94 ILE A C 1
ATOM 729 O O . ILE A 1 94 ? -29.829 20.287 36.442 1.00 68.56 94 ILE A O 1
ATOM 733 N N . ASP A 1 95 ? -30.295 18.322 35.404 1.00 65.50 95 ASP A N 1
ATOM 734 C CA . ASP A 1 95 ? -31.121 17.725 36.446 1.00 65.50 95 ASP A CA 1
ATOM 735 C C . ASP A 1 95 ? -30.198 17.243 37.568 1.00 65.50 95 ASP A C 1
ATOM 737 O O . ASP A 1 95 ? -29.384 16.334 37.391 1.00 65.50 95 ASP A O 1
ATOM 741 N N . THR A 1 96 ? -30.240 17.950 38.690 1.00 69.12 96 THR A N 1
ATOM 742 C CA . THR A 1 96 ? -29.430 17.673 39.873 1.00 69.12 96 THR A CA 1
ATOM 743 C C . THR A 1 96 ? -30.346 17.740 41.074 1.00 69.12 96 THR A C 1
ATOM 745 O O . THR A 1 96 ? -31.101 18.704 41.181 1.00 69.12 96 THR A O 1
ATOM 748 N N . ASP A 1 97 ? -30.174 16.839 42.037 1.00 74.69 97 ASP A N 1
ATOM 749 C CA . ASP A 1 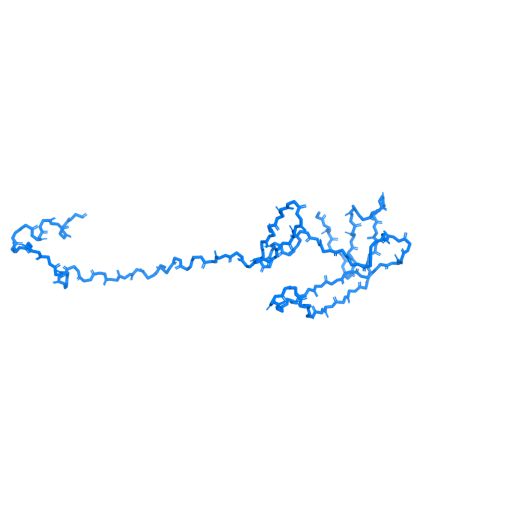97 ? -30.898 16.852 43.323 1.00 74.69 97 ASP A CA 1
ATOM 750 C C . ASP A 1 97 ? -30.549 18.067 44.218 1.00 74.69 97 ASP A C 1
ATOM 752 O O . ASP A 1 97 ? -30.913 18.128 45.391 1.00 74.69 97 ASP A O 1
ATOM 756 N N . LEU A 1 98 ? -29.792 19.027 43.680 1.00 72.31 98 LEU A N 1
ATOM 757 C CA . LEU A 1 98 ? -29.360 20.253 44.333 1.00 72.31 98 LEU A CA 1
ATOM 758 C C . LEU A 1 98 ? -30.265 21.411 43.912 1.00 72.31 98 LEU A C 1
ATOM 760 O O . LEU A 1 98 ? -30.384 21.730 42.727 1.00 72.31 98 LEU A O 1
ATOM 764 N N . GLU A 1 99 ? -30.853 22.078 44.900 1.00 73.88 99 GLU A N 1
ATOM 765 C CA . GLU A 1 99 ? -31.730 23.231 44.707 1.00 73.88 99 GLU A CA 1
ATOM 766 C C . GLU A 1 99 ? -31.085 24.518 45.246 1.00 73.88 99 GLU A C 1
ATOM 768 O O . GLU A 1 99 ? -30.341 24.518 46.229 1.00 73.88 99 GLU A O 1
ATOM 773 N N . GLY A 1 100 ? -31.389 25.651 44.609 1.00 71.25 100 GLY A N 1
ATOM 774 C CA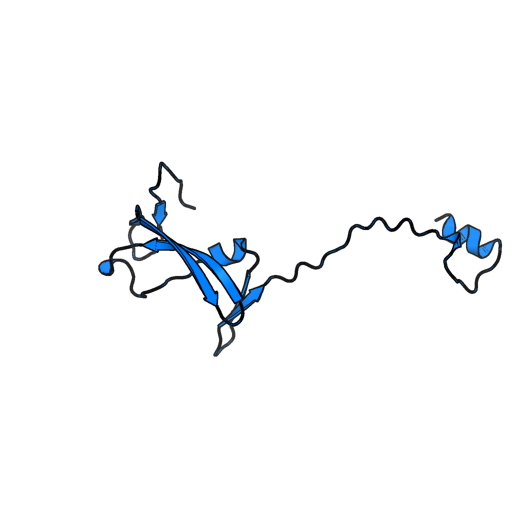 . GLY A 1 100 ? -31.008 26.977 45.100 1.00 71.25 100 GLY A CA 1
ATOM 775 C C . GLY A 1 100 ? -29.495 27.209 45.208 1.00 71.25 100 GLY A C 1
ATOM 776 O O . GLY A 1 100 ? -28.746 27.007 44.254 1.00 71.25 100 GLY A O 1
ATOM 777 N N . ARG A 1 101 ? -29.052 27.682 46.379 1.00 70.06 101 ARG A N 1
ATOM 778 C CA . ARG A 1 101 ? -27.711 28.256 46.602 1.00 70.06 101 ARG A CA 1
ATOM 779 C C . ARG A 1 101 ? -26.568 27.247 46.399 1.00 70.06 101 ARG A C 1
ATOM 781 O O . ARG A 1 101 ? -25.474 27.634 45.996 1.00 70.06 101 ARG A O 1
ATOM 788 N N . ASP A 1 102 ? -26.838 25.962 46.617 1.00 71.81 102 ASP A N 1
ATOM 789 C CA . ASP A 1 102 ? -25.853 24.889 46.433 1.00 71.81 102 ASP A CA 1
ATOM 790 C C . ASP A 1 102 ? -25.612 24.588 44.945 1.00 71.81 102 ASP A C 1
ATOM 792 O O . ASP A 1 102 ? -24.483 24.307 44.535 1.00 71.81 102 ASP A O 1
ATOM 796 N N . LYS A 1 103 ? -26.650 24.734 44.108 1.00 75.38 103 LYS A N 1
ATOM 797 C CA . LYS A 1 103 ? -26.526 24.637 42.647 1.00 75.38 103 LYS A CA 1
ATOM 798 C C . LYS A 1 103 ? -25.759 25.833 42.081 1.00 75.38 103 LYS A C 1
ATOM 800 O O . LYS A 1 103 ? -24.873 25.651 41.251 1.00 75.38 103 LYS A O 1
ATOM 805 N N . GLU A 1 104 ? -26.042 27.043 42.568 1.00 73.06 104 GLU A N 1
ATOM 806 C CA . GLU A 1 104 ? -25.332 28.268 42.163 1.00 73.06 104 GLU A CA 1
ATOM 807 C C . GLU A 1 104 ? -23.825 28.178 42.439 1.00 73.06 104 GLU A C 1
ATOM 809 O O . GLU A 1 104 ? -23.019 28.563 41.591 1.00 73.06 104 GLU A O 1
ATOM 814 N N . MET A 1 105 ? -23.435 27.609 43.586 1.00 72.12 105 MET A N 1
ATOM 815 C CA . MET A 1 105 ? -22.028 27.440 43.949 1.00 72.12 105 MET A CA 1
ATOM 816 C C . MET A 1 105 ? -21.292 26.498 42.986 1.00 72.12 105 MET A C 1
ATOM 818 O O . MET A 1 105 ? -20.185 26.821 42.570 1.00 72.12 105 MET A O 1
ATOM 822 N N . LEU A 1 106 ? -21.909 25.385 42.576 1.00 66.81 106 LEU A N 1
ATOM 823 C CA . LEU A 1 106 ? -21.334 24.430 41.617 1.00 66.81 106 LEU A CA 1
ATOM 824 C C . LEU A 1 106 ? -21.192 24.989 40.198 1.00 66.81 106 LEU A C 1
ATOM 826 O O . LEU A 1 106 ? -20.213 24.683 39.528 1.00 66.81 106 LEU A O 1
ATOM 830 N N . ILE A 1 107 ? -22.153 25.800 39.745 1.00 67.94 107 ILE A N 1
ATOM 831 C CA . ILE A 1 107 ? -22.114 26.429 38.413 1.00 67.94 107 ILE A CA 1
ATOM 832 C C . ILE A 1 107 ? -21.057 27.551 38.356 1.00 67.94 107 ILE A C 1
ATOM 834 O O . ILE A 1 107 ? -20.583 27.897 37.278 1.00 67.94 107 ILE A O 1
ATOM 838 N N . SER A 1 108 ? -20.684 28.123 39.506 1.00 64.50 108 SER A N 1
ATOM 839 C CA . SER A 1 108 ? -19.738 29.246 39.607 1.00 64.50 108 SER A CA 1
ATOM 840 C C . SER A 1 108 ? -18.247 28.870 39.684 1.00 64.50 108 SER A C 1
ATOM 842 O O . SER A 1 108 ? -17.417 29.774 39.811 1.00 64.50 108 SER A O 1
ATOM 844 N N . ILE A 1 109 ? -17.908 27.575 39.633 1.00 55.97 109 ILE A N 1
ATOM 845 C CA . ILE A 1 109 ? -16.526 27.043 39.633 1.00 55.97 109 ILE A CA 1
ATOM 846 C C . ILE A 1 109 ? -16.039 26.876 38.193 1.00 55.97 109 ILE A C 1
ATOM 848 O O . ILE A 1 109 ? -14.879 27.266 37.926 1.00 55.97 109 ILE A O 1
#

Foldseek 3Di:
DFDDDDQWTFDPPQAPDTDTFNDKDWDFDDDPNDTDTDIDTDDDPVRHPDPDDDDPVVVVVQWDWDDDPPDIHIDGNPPPPPPPPPPPPPLVPDDDPDDDPVSVVVVVD

Radius of gyration: 25.99 Å; chains: 1; bounding box: 53×46×60 Å

Secondary structure (DSSP, 8-state):
-PPPSSS-EEE-SSSSS-EEE-EEEEEEEEETTEEEEEEEEE--TTT-SSS----GGGGGGTEEEEE-SS-EEEEE--------------GGG---S--THHHHHHHT-

pLDDT: mean 74.44, std 14.6, range [33.66, 92.0]

Organism: Euphydryas editha (NCBI:txid104508)

=== Feature glossary ===
Feature key, reading from the visual/contextual features back to the raw sequence:

Rendered structure images. Six rendered views show the 3D structure from the faces of a cube — i.e. along ±x, ±y, ±z. Rendering representation is drawn randomly per protein from cartoon (secondary-structure ribbons), sticks (backbone bonds), or molecular surface; coloring is either N→C rainbow (blue at the N-terminus through red at the C-terminus) or one color per chain.

Contact-map, Ramachandran, and PAE plots. The contact map is a binary N×N matrix image: pixel (i, j) is dark where Cα_i and Cα_j are within 8 Å and |i−j|>4. Because the |i−j|>4 filter removes local helical contacts, off-diagonal stripes parallel to the main diagonal indicate parallel β-sheets; stripes perpendicular to it indicate antiparallel β-sheets. The Ramachandran plot scatters every residue's (φ, ψ) pair against the sterically allowed regions. The PAE heatmap renders the predicted-aligned-error matrix.

InterPro / GO / CATH / organism. Database cross-references. InterPro integrates a dozen domain/family signature databases into unified entries with residue-range hits. GO terms attach function/process/location labels with evidence codes. CATH codes position the fold in a four-level structural taxonomy. Organism is the NCBI-taxonomy species name.

Nearest PDB structures. The Foldseek neighbor list gives the closest experimentally determined structures in the PDB, ranked by structural alignment. TM-score near 1 means near-identical fold; near 0.3 means only rough topology match. This is how one finds what a novel AlphaFold prediction most resembles in the solved-structure universe.

Predicted aligned error. PAE(i, j) answers: if I align the predicted and true structures on residue i, how far off (in Å) do I expect residue j to be? A block-diagonal PAE matrix with low values on the blocks and high values off-diagonal is the signature of a multi-domain protein with confidently predicted domains but uncertain inter-domain orientation.

Solvent-accessible surface area. Accessible surface area quantifies burial. A residue with SASA near zero is packed into the hydrophobic core; one with SASA >100 Å² sits on the surface. Computed here via the Shrake–Rupley numerical algorithm with a 1.4 Å probe.

B-factor. B-factor (Debye–Waller factor) reflects atomic displacement in the crystal lattice. It is an experimental observable (units Å²), not a prediction; low values mean the atom is pinned down, high values mean it moves or is heterogeneous across the crystal.

pLDDT. For AlphaFold models, the B-factor field carries pLDDT — the model's own estimate of local accuracy on a 0–100 scale. Regions with pLDDT<50 should be treated as essentially unmodeled; they often correspond to intrinsically disordered segments.

Backbone torsions (φ/ψ). φ (phi) and ψ (psi) are the two rotatable backbone dihedrals per residue: φ is the C(i-1)–N–Cα–C torsion, ψ is the N–Cα–C–N(i+1) torsion, both in degrees on (−180°, 180°]. α-helical residues cluster near (−60°, −45°); β-strand residues near (−120°, +130°). A Ramachandran plot is simply a scatter of (φ, ψ) for every residue.

Radius of gyration, Cα contacts, bounding box. Radius of gyration (Rg) is the root-mean-square distance of Cα atoms from their centroid — a single number for overall size and compactness. A globular domain of N residues has Rg ≈ 2.2·N^0.38 Å; an extended or disordered chain has a much larger Rg. The Cα contact count is the number of residue pairs whose Cα atoms are within 8 Å and are more than four positions apart in sequence — a standard proxy for tertiary packing density. The bounding box is the smallest axis-aligned box enclosing all Cα atoms.

Secondary structure (3-state, P-SEA). Three-state secondary structure (P-SEA) collapses the eight DSSP classes into helix (a), strand (b), and coil (c). P-SEA assigns these from Cα geometry alone — distances and angles — without requiring backbone oxygens, so it works on any Cα trace.

Secondary structure (8-state, DSSP). DSSP 8-state secondary structure assigns each residue one of H (α-helix), G (3₁₀-helix), I (π-helix), E (extended β-strand), B (isolated β-bridge), T (hydrogen-bonded turn), S (bend), or '-' (coil). The assignment is computed from backbone hydrogen-bond geometry via the Kabsch–Sander algorithm.

Foldseek 3Di. A 3Di character summarizes, for each residue, the relative orientation of the Cα frame of its nearest spatial neighbor. Because it encodes fold topology rather than chemistry, 3Di alignments detect remote structural similarity that sequence alignment misses.

mmCIF coordinates. The mmCIF block holds the 3D Cartesian coordinates of each backbone atom (N, Cα, C, O) in ångströms. mmCIF is the PDB's canonical archive format — a tagged-loop text representation of the atomic model.

Sequence. Sequence gives the chain of amino acids in standard one-letter code (A=alanine, C=cysteine, …, Y=tyrosine), read N→C. It is the only feature that is directly encoded by the gene; all structural features are derived from the folded form of this sequence.